Protein AF-A0A1I6SHF5-F1 (afdb_monomer_lite)

Foldseek 3Di:
DDDDDDDDDDDDDDPPPPVVVVLVVVVLQVQLVVDPPSVQKDWAQKFWDDDPDPQKTKIKAWIFHDDPDPPDRQIWIWIWIDGPVDTDIDTCGPVNVVPNCPDPVVVVSCVVRRRD

Sequence (116 aa):
MLAALLGGLLAAPFAHGQGADDLEAEMRARVAAAFPDAGLVRFRKIRPIPAEAESAVAFCGQVSSGPVGQGRSDFQVFLYDRTASAETVRILGSESLNGYRVGRKLIGALRRVGCL

pLDDT: mean 74.15, std 17.13, range [38.34, 94.5]

Secondary structure (DSSP, 8-state):
--------------TTSHHHHHHHHHHHHHHHHTSTTGGG-EEEEEEEE--SSTT-EEEEEEEE-S-TTSS---PEEEEEEE-SS-EEEEEE-HHHHTTS---HHHHHHHHHHT--

Radius of gyration: 20.44 Å; chains: 1; bounding box: 66×49×42 Å

Structure (mmCIF, N/CA/C/O backbone):
data_AF-A0A1I6SHF5-F1
#
_entry.id   AF-A0A1I6SHF5-F1
#
loop_
_atom_site.group_PDB
_atom_site.id
_atom_site.type_symbol
_atom_site.label_atom_id
_atom_site.label_alt_id
_atom_site.label_comp_id
_atom_site.label_asym_id
_atom_site.label_entity_id
_atom_site.label_seq_id
_atom_site.pdbx_PDB_ins_code
_atom_site.Cartn_x
_atom_site.Cartn_y
_atom_site.Cartn_z
_atom_site.occupancy
_atom_site.B_iso_or_equiv
_atom_site.auth_seq_id
_atom_site.auth_comp_id
_atom_site.auth_asym_id
_atom_site.auth_atom_id
_atom_site.pdbx_PDB_model_num
ATOM 1 N N . MET A 1 1 ? 57.289 31.615 -18.738 1.00 38.34 1 MET A N 1
ATOM 2 C CA . MET A 1 1 ? 55.862 31.573 -19.119 1.00 38.34 1 MET A CA 1
ATOM 3 C C . MET A 1 1 ? 55.195 30.485 -18.298 1.00 38.34 1 MET A C 1
ATOM 5 O O . MET A 1 1 ? 55.494 29.320 -18.508 1.00 38.34 1 MET A O 1
ATOM 9 N N . LEU A 1 2 ? 54.403 30.876 -17.299 1.00 38.66 2 LEU A N 1
ATOM 10 C CA . LEU A 1 2 ? 53.701 29.986 -16.372 1.00 38.66 2 LEU A CA 1
ATOM 11 C C . LEU A 1 2 ? 52.216 30.023 -16.754 1.00 38.66 2 LEU A C 1
ATOM 13 O O . LEU A 1 2 ? 51.614 31.092 -16.697 1.00 38.66 2 LEU A O 1
ATOM 17 N N . ALA A 1 3 ? 51.641 28.894 -17.160 1.00 42.28 3 ALA A N 1
ATOM 18 C CA . ALA A 1 3 ? 50.202 28.757 -17.360 1.00 42.28 3 ALA A CA 1
ATOM 19 C C . ALA A 1 3 ? 49.739 27.493 -16.633 1.00 42.28 3 ALA A C 1
ATOM 21 O O . ALA A 1 3 ? 49.959 26.373 -17.085 1.00 42.28 3 ALA A O 1
ATOM 22 N N . ALA A 1 4 ? 49.151 27.707 -15.458 1.00 47.00 4 ALA A N 1
ATOM 23 C CA . ALA A 1 4 ? 48.381 26.713 -14.736 1.00 47.00 4 ALA A CA 1
ATOM 24 C C . ALA A 1 4 ? 47.020 26.553 -15.428 1.00 47.00 4 ALA A C 1
ATOM 26 O O . ALA A 1 4 ? 46.313 27.539 -15.621 1.00 47.00 4 ALA A O 1
ATOM 27 N N . LEU A 1 5 ? 46.643 25.321 -15.770 1.00 49.75 5 LEU A N 1
ATOM 28 C CA . LEU A 1 5 ? 45.271 24.980 -16.136 1.00 49.75 5 LEU A CA 1
ATOM 29 C C . LEU A 1 5 ? 44.711 24.026 -15.084 1.00 49.75 5 LEU A C 1
ATOM 31 O O . LEU A 1 5 ? 44.923 22.816 -15.111 1.00 49.75 5 LEU A O 1
ATOM 35 N N . LEU A 1 6 ? 44.006 24.638 -14.133 1.00 50.81 6 LEU A N 1
ATOM 36 C CA . LEU A 1 6 ? 42.957 24.013 -13.343 1.00 50.81 6 LEU A CA 1
ATOM 37 C C . LEU A 1 6 ? 41.869 23.503 -14.292 1.00 50.81 6 LEU A C 1
ATOM 39 O O . LEU A 1 6 ? 41.278 24.279 -15.037 1.00 50.81 6 LEU A O 1
ATOM 43 N N . GLY A 1 7 ? 41.580 22.211 -14.220 1.00 42.56 7 GLY A N 1
ATOM 44 C CA . GLY A 1 7 ? 40.458 21.588 -14.906 1.00 42.56 7 GLY A CA 1
ATOM 45 C C . GLY A 1 7 ? 39.922 20.455 -14.051 1.00 42.56 7 GLY A C 1
ATOM 46 O O . GLY A 1 7 ? 40.120 19.287 -14.365 1.00 42.56 7 GLY A O 1
ATOM 47 N N . GLY A 1 8 ? 39.300 20.807 -12.925 1.00 47.41 8 GLY A N 1
ATOM 48 C CA . GLY A 1 8 ? 38.483 19.868 -12.172 1.00 47.41 8 GLY A CA 1
ATOM 49 C C . GLY A 1 8 ? 37.285 19.452 -13.018 1.00 47.41 8 GLY A C 1
ATOM 50 O O . GLY A 1 8 ? 36.452 20.292 -13.349 1.00 47.41 8 GLY A O 1
ATOM 51 N N . LEU A 1 9 ? 37.173 18.163 -13.332 1.00 47.34 9 LEU A N 1
ATOM 52 C CA . LEU A 1 9 ? 35.879 17.560 -13.622 1.00 47.34 9 LEU A CA 1
ATOM 53 C C . LEU A 1 9 ? 35.483 16.695 -12.430 1.00 47.34 9 LEU A C 1
ATOM 55 O O . LEU A 1 9 ? 35.939 15.571 -12.243 1.00 47.34 9 LEU A O 1
ATOM 59 N N . LEU A 1 10 ? 34.681 17.349 -11.596 1.00 48.19 10 LEU A N 1
ATOM 60 C CA . LEU A 1 10 ? 33.684 16.822 -10.680 1.00 48.19 10 LEU A CA 1
ATOM 61 C C . LEU A 1 10 ? 33.379 15.328 -10.845 1.00 48.19 10 LEU A C 1
ATOM 63 O O . LEU A 1 10 ? 32.875 14.873 -11.871 1.00 48.19 10 LEU A O 1
ATOM 67 N N . ALA A 1 11 ? 33.606 14.612 -9.747 1.00 44.09 11 ALA A N 1
ATOM 68 C CA . ALA A 1 11 ? 32.938 13.367 -9.425 1.00 44.09 11 ALA A CA 1
ATOM 69 C C . ALA A 1 11 ? 31.430 13.495 -9.693 1.00 44.09 11 ALA A C 1
ATOM 71 O O . ALA A 1 11 ? 30.783 14.380 -9.138 1.00 44.09 11 ALA A O 1
ATOM 72 N N . ALA A 1 12 ? 30.873 12.610 -10.517 1.00 47.72 12 ALA A N 1
ATOM 73 C CA . ALA A 1 12 ? 29.435 12.396 -10.574 1.00 47.72 12 ALA A CA 1
ATOM 74 C C . ALA A 1 12 ? 29.033 11.558 -9.348 1.00 47.72 12 ALA A C 1
ATOM 76 O O . ALA A 1 12 ? 29.426 10.389 -9.275 1.00 47.72 12 ALA A O 1
ATOM 77 N N . PRO A 1 13 ? 28.276 12.093 -8.373 1.00 47.62 13 PRO A N 1
ATOM 78 C CA . PRO A 1 13 ? 27.745 11.284 -7.298 1.00 47.62 13 PRO A CA 1
ATOM 79 C C . PRO A 1 13 ? 26.378 10.737 -7.735 1.00 47.62 13 PRO A C 1
ATOM 81 O O . PRO A 1 13 ? 25.424 11.477 -7.927 1.00 47.62 13 PRO A O 1
ATOM 84 N N . PHE A 1 14 ? 26.304 9.419 -7.900 1.00 43.59 14 PHE A N 1
ATOM 85 C CA . PHE A 1 14 ? 25.164 8.580 -7.511 1.00 43.59 14 PHE A CA 1
ATOM 86 C C . PHE A 1 14 ? 23.739 9.059 -7.881 1.00 43.59 14 PHE A C 1
ATOM 88 O O . PHE A 1 14 ? 22.990 9.534 -7.037 1.00 43.59 14 PHE A O 1
ATOM 95 N N . ALA A 1 15 ? 23.288 8.756 -9.103 1.00 47.22 15 ALA A N 1
ATOM 96 C CA . ALA A 1 15 ? 21.871 8.830 -9.496 1.00 47.22 15 ALA A CA 1
ATOM 97 C C . ALA A 1 15 ? 21.035 7.587 -9.088 1.00 47.22 15 ALA A C 1
ATOM 99 O O . ALA A 1 15 ? 19.949 7.370 -9.614 1.00 47.22 15 ALA A O 1
ATOM 100 N N . HIS A 1 16 ? 21.526 6.746 -8.168 1.00 46.94 16 HIS A N 1
ATOM 101 C CA . HIS A 1 16 ? 20.865 5.484 -7.784 1.00 46.94 16 HIS A CA 1
ATOM 102 C C . HIS A 1 16 ? 19.906 5.604 -6.580 1.00 46.94 16 HIS A C 1
ATOM 104 O O . HIS A 1 16 ? 19.300 4.608 -6.199 1.00 46.94 16 HIS A O 1
ATOM 110 N N . GLY A 1 17 ? 19.762 6.791 -5.977 1.00 49.31 17 GLY A N 1
ATOM 111 C CA . GLY A 1 17 ? 18.832 7.033 -4.858 1.00 49.31 17 GLY A CA 1
ATOM 112 C C . GLY A 1 17 ? 17.583 7.833 -5.243 1.00 49.31 17 GLY A C 1
ATOM 113 O O . GLY A 1 17 ? 16.484 7.515 -4.804 1.00 49.31 17 GLY A O 1
ATOM 114 N N . GLN A 1 18 ? 17.737 8.808 -6.142 1.00 55.47 18 GLN A N 1
ATOM 115 C CA . GLN A 1 18 ? 16.705 9.811 -6.426 1.00 55.47 18 GLN A CA 1
ATOM 116 C C . GLN A 1 18 ? 15.408 9.208 -6.990 1.00 55.47 18 GLN A C 1
ATOM 118 O O . GLN A 1 18 ? 14.323 9.536 -6.529 1.00 55.47 18 GLN A O 1
ATOM 123 N N . GLY A 1 19 ? 15.514 8.246 -7.914 1.00 61.75 19 GLY A N 1
ATOM 124 C CA . GLY A 1 19 ? 14.331 7.616 -8.507 1.00 61.75 19 GLY A CA 1
ATOM 125 C C . GLY A 1 19 ? 13.517 6.774 -7.519 1.00 61.75 19 GLY A C 1
ATOM 126 O O . GLY A 1 19 ? 12.298 6.719 -7.628 1.00 61.75 19 GLY A O 1
ATOM 127 N N . ALA A 1 20 ? 14.156 6.130 -6.537 1.00 67.06 20 ALA A N 1
ATOM 128 C CA . ALA A 1 20 ? 13.440 5.333 -5.540 1.00 67.06 20 ALA A CA 1
ATOM 129 C C . ALA A 1 20 ? 12.692 6.225 -4.536 1.00 67.06 20 ALA A C 1
ATOM 131 O O . ALA A 1 20 ? 11.550 5.924 -4.185 1.00 67.06 20 ALA A O 1
ATOM 132 N N . ASP A 1 21 ? 13.315 7.335 -4.135 1.00 76.38 21 ASP A N 1
ATOM 133 C CA . ASP A 1 21 ? 12.711 8.324 -3.244 1.00 76.38 21 ASP A CA 1
ATOM 134 C C . ASP A 1 21 ? 11.517 9.033 -3.908 1.00 76.38 21 ASP A C 1
ATOM 136 O O . ASP A 1 21 ? 10.472 9.204 -3.275 1.00 76.38 21 ASP A O 1
ATOM 140 N N . ASP A 1 22 ? 11.621 9.360 -5.201 1.00 84.50 22 ASP A N 1
ATOM 141 C CA . ASP A 1 22 ? 10.530 9.966 -5.977 1.00 84.50 22 ASP A CA 1
ATOM 142 C C . ASP A 1 22 ? 9.323 9.017 -6.102 1.00 84.50 22 ASP A C 1
ATOM 144 O O . ASP A 1 22 ? 8.171 9.418 -5.906 1.00 84.50 22 ASP A O 1
ATOM 148 N N . LEU A 1 23 ? 9.580 7.729 -6.362 1.00 88.12 23 LEU A N 1
ATOM 149 C CA . LEU A 1 23 ? 8.542 6.6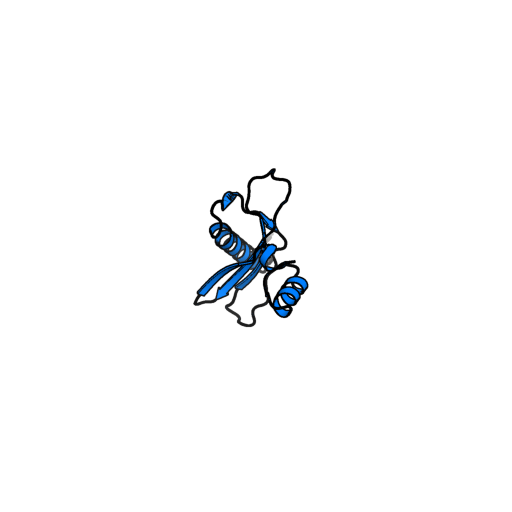97 -6.439 1.00 88.12 23 LEU A CA 1
ATOM 150 C C . LEU A 1 23 ? 7.858 6.458 -5.089 1.00 88.12 23 LEU A C 1
ATOM 152 O O . LEU A 1 23 ? 6.640 6.273 -5.035 1.00 88.12 23 LEU A O 1
ATOM 156 N N . GLU A 1 24 ? 8.620 6.462 -3.994 1.00 90.44 24 GLU A N 1
ATOM 157 C CA . GLU A 1 24 ? 8.051 6.325 -2.656 1.00 90.44 24 GLU A CA 1
ATOM 158 C C . GLU A 1 24 ? 7.203 7.550 -2.285 1.00 90.44 24 GLU A C 1
ATOM 160 O O . GLU A 1 24 ? 6.117 7.396 -1.722 1.00 90.44 24 GLU A O 1
ATOM 165 N N . ALA A 1 25 ? 7.653 8.763 -2.614 1.00 91.50 25 ALA A N 1
ATOM 166 C CA . ALA A 1 25 ? 6.899 9.989 -2.370 1.00 91.50 25 ALA A CA 1
ATOM 167 C C . ALA A 1 25 ? 5.567 10.002 -3.134 1.00 91.50 25 ALA A C 1
ATOM 169 O O . ALA A 1 25 ? 4.523 10.314 -2.551 1.00 91.50 25 ALA A O 1
ATOM 170 N N . GLU A 1 26 ? 5.580 9.599 -4.407 1.00 92.19 26 GLU A N 1
ATOM 171 C CA . GLU A 1 26 ? 4.360 9.468 -5.200 1.00 92.19 26 GLU A CA 1
ATOM 172 C C . GLU A 1 26 ? 3.421 8.415 -4.602 1.00 92.19 26 GLU A C 1
ATOM 174 O O . GLU A 1 26 ? 2.245 8.699 -4.364 1.00 92.19 26 GLU A O 1
ATOM 179 N N . MET A 1 27 ? 3.941 7.230 -4.268 1.00 93.44 27 MET A N 1
ATOM 180 C CA . MET A 1 27 ? 3.168 6.183 -3.601 1.00 93.44 27 MET A CA 1
ATOM 181 C C . MET A 1 27 ? 2.533 6.696 -2.305 1.00 93.44 27 MET A C 1
ATOM 183 O O . MET A 1 27 ? 1.340 6.486 -2.087 1.00 93.44 27 MET A O 1
ATOM 187 N N . ARG A 1 28 ? 3.285 7.414 -1.461 1.00 94.50 28 ARG A N 1
ATOM 188 C CA . ARG A 1 28 ? 2.761 7.991 -0.215 1.00 94.50 28 ARG A CA 1
ATOM 189 C C . ARG A 1 28 ? 1.620 8.964 -0.492 1.00 94.50 28 ARG A C 1
ATOM 191 O O . ARG A 1 28 ? 0.610 8.904 0.201 1.00 94.50 28 ARG A O 1
ATOM 198 N N . ALA A 1 29 ? 1.735 9.817 -1.510 1.00 93.19 29 ALA A N 1
ATOM 199 C CA . ALA A 1 29 ? 0.656 10.725 -1.895 1.00 93.19 29 ALA A CA 1
ATOM 200 C C . ALA A 1 29 ? -0.601 9.959 -2.342 1.00 93.19 29 ALA A C 1
ATOM 202 O O . ALA A 1 29 ? -1.705 10.266 -1.890 1.00 93.19 29 ALA A O 1
ATOM 203 N N . ARG A 1 30 ? -0.437 8.915 -3.168 1.00 94.12 30 ARG A N 1
ATOM 204 C CA . ARG A 1 30 ? -1.547 8.069 -3.643 1.00 94.12 30 ARG A CA 1
ATOM 205 C C . ARG A 1 30 ? -2.220 7.304 -2.511 1.00 94.12 30 ARG A C 1
ATOM 207 O O . ARG A 1 30 ? -3.445 7.287 -2.425 1.00 94.12 30 ARG A O 1
ATOM 214 N N . VAL A 1 31 ? -1.434 6.699 -1.624 1.00 92.50 31 VAL A N 1
ATOM 215 C CA . VAL A 1 31 ? -1.957 5.960 -0.472 1.00 92.50 31 VAL A CA 1
ATOM 216 C C . VAL A 1 31 ? -2.638 6.909 0.509 1.00 92.50 31 VAL A C 1
ATOM 218 O O . VAL A 1 31 ? -3.715 6.582 0.991 1.00 92.50 31 VAL A O 1
ATOM 221 N N . ALA A 1 32 ? -2.075 8.092 0.775 1.00 92.56 32 ALA A N 1
ATOM 222 C CA . ALA A 1 32 ? -2.692 9.075 1.664 1.00 92.56 32 ALA A CA 1
ATOM 223 C C . ALA A 1 32 ? -4.033 9.589 1.118 1.00 92.56 32 ALA A C 1
ATOM 225 O O . ALA A 1 32 ? -4.980 9.729 1.886 1.00 92.56 32 ALA A O 1
ATOM 226 N N . ALA A 1 33 ? -4.142 9.793 -0.199 1.00 91.94 33 ALA A N 1
ATOM 227 C CA . ALA A 1 33 ? -5.383 10.204 -0.856 1.00 91.94 33 ALA A CA 1
ATOM 228 C C . ALA A 1 33 ? -6.515 9.160 -0.763 1.00 91.94 33 ALA A C 1
ATOM 230 O O . ALA A 1 33 ? -7.675 9.500 -0.980 1.00 91.94 33 ALA A O 1
ATOM 231 N N . ALA A 1 34 ? -6.205 7.905 -0.416 1.00 88.94 34 ALA A N 1
ATOM 232 C CA . ALA A 1 34 ? -7.214 6.880 -0.142 1.00 88.94 34 ALA A CA 1
ATOM 233 C C . ALA A 1 34 ? -7.889 7.039 1.238 1.00 88.94 34 ALA A C 1
ATOM 235 O O . ALA A 1 34 ? -8.826 6.301 1.544 1.00 88.94 34 ALA A O 1
ATOM 236 N N . PHE A 1 35 ? -7.430 7.983 2.068 1.00 84.44 35 PHE A N 1
ATOM 237 C CA . PHE A 1 35 ? -8.001 8.296 3.377 1.00 84.44 35 PHE A CA 1
ATOM 238 C C . PHE A 1 35 ? -8.692 9.668 3.359 1.00 84.44 35 PHE A C 1
ATOM 240 O O . PHE A 1 35 ? -8.182 10.596 2.730 1.00 84.44 35 PHE A O 1
ATOM 247 N N . PRO A 1 36 ? -9.811 9.837 4.090 1.00 81.06 36 PRO A N 1
ATOM 248 C CA . PRO A 1 36 ? -10.520 11.117 4.163 1.00 81.06 36 PRO A CA 1
ATOM 249 C C . PRO A 1 36 ? -9.658 12.235 4.773 1.00 81.06 36 PRO A C 1
ATOM 251 O O . PRO A 1 36 ? -9.715 13.371 4.315 1.00 81.06 36 PRO A O 1
ATOM 254 N N . ASP A 1 37 ? -8.795 11.900 5.738 1.00 80.81 37 ASP A N 1
ATOM 255 C CA . ASP A 1 37 ? -7.880 12.836 6.399 1.00 80.81 37 ASP A CA 1
ATOM 256 C C . ASP A 1 37 ? -6.428 12.606 5.959 1.00 80.81 37 ASP A C 1
ATOM 258 O O . ASP A 1 37 ? -5.558 12.275 6.770 1.00 80.81 37 ASP A O 1
ATOM 262 N N . ALA A 1 38 ? -6.151 12.772 4.662 1.00 79.88 38 ALA A N 1
ATOM 263 C CA . ALA A 1 38 ? -4.836 12.509 4.065 1.00 79.88 38 ALA A CA 1
ATOM 264 C C . ALA A 1 38 ? -3.661 13.177 4.819 1.00 79.88 38 ALA A C 1
ATOM 266 O O . ALA A 1 38 ? -2.591 12.586 4.949 1.00 79.88 38 ALA A O 1
ATOM 267 N N . GLY A 1 39 ? -3.861 14.377 5.381 1.00 79.69 39 GLY A N 1
ATOM 268 C CA . GLY A 1 39 ? -2.839 15.106 6.148 1.00 79.69 39 GLY A CA 1
ATOM 269 C C . GLY A 1 39 ? -2.500 14.509 7.522 1.00 79.69 39 GLY A C 1
ATOM 270 O O . GLY A 1 39 ? -1.483 14.867 8.113 1.00 79.69 39 GLY A O 1
ATOM 271 N N . LEU A 1 40 ? -3.325 13.594 8.036 1.00 83.38 40 LEU A N 1
ATOM 272 C CA . LEU A 1 40 ? -3.094 12.885 9.301 1.00 83.38 40 LEU A CA 1
ATOM 273 C C . LEU A 1 40 ? -2.500 11.488 9.089 1.00 83.38 40 LEU A C 1
ATOM 275 O O . LEU A 1 40 ? -2.206 10.781 10.058 1.00 83.38 40 LEU A O 1
ATOM 279 N N . VAL A 1 41 ? -2.321 11.085 7.831 1.00 88.38 41 VAL A N 1
ATOM 280 C CA . VAL A 1 41 ? -1.804 9.773 7.463 1.00 88.38 41 VAL A CA 1
ATOM 281 C C . VAL A 1 41 ? -0.327 9.674 7.831 1.00 88.38 41 VAL A C 1
ATOM 283 O O . VAL A 1 41 ? 0.509 10.461 7.390 1.00 88.38 41 VAL A O 1
ATOM 286 N N . ARG A 1 42 ? 0.013 8.663 8.632 1.00 89.38 42 ARG A N 1
ATOM 287 C CA . ARG A 1 42 ? 1.400 8.360 9.002 1.00 89.38 42 ARG A CA 1
ATOM 288 C C . ARG A 1 42 ? 1.805 7.014 8.448 1.00 89.38 42 ARG A C 1
ATOM 290 O O . ARG A 1 42 ? 1.144 6.010 8.704 1.00 89.38 42 ARG A O 1
ATOM 297 N N . PHE A 1 43 ? 2.929 7.004 7.750 1.00 91.44 43 PHE A N 1
ATOM 298 C CA . PHE A 1 43 ? 3.499 5.809 7.152 1.00 91.44 43 PHE A CA 1
ATOM 299 C C . PHE A 1 43 ? 4.551 5.172 8.059 1.00 91.44 43 PHE A C 1
ATOM 301 O O . PHE A 1 43 ? 5.325 5.862 8.724 1.00 91.44 43 PHE A O 1
ATOM 308 N N . ARG A 1 44 ? 4.614 3.840 8.061 1.00 89.88 44 ARG A N 1
ATOM 309 C CA . ARG A 1 44 ? 5.616 3.054 8.787 1.00 89.88 44 ARG A CA 1
ATOM 310 C C . ARG A 1 44 ? 5.931 1.771 8.023 1.00 89.88 44 ARG A C 1
ATOM 312 O O . ARG A 1 44 ? 5.089 1.266 7.294 1.00 89.88 44 ARG A O 1
ATOM 319 N N . LYS A 1 45 ? 7.132 1.216 8.214 1.00 90.06 45 LYS A N 1
ATOM 320 C CA . LYS A 1 45 ? 7.556 -0.063 7.610 1.00 90.06 45 LYS A CA 1
ATOM 321 C C . LYS A 1 45 ? 7.330 -0.129 6.085 1.00 90.06 45 LYS A C 1
ATOM 323 O O . LYS A 1 45 ? 6.925 -1.170 5.578 1.00 90.06 45 LYS A O 1
ATOM 328 N N . ILE A 1 46 ? 7.565 0.974 5.367 1.00 92.00 46 ILE A N 1
ATOM 329 C CA . ILE A 1 46 ? 7.452 0.988 3.903 1.00 92.00 46 ILE A CA 1
ATOM 330 C C . ILE A 1 46 ? 8.560 0.121 3.310 1.00 92.00 46 ILE A C 1
ATOM 332 O O . ILE A 1 46 ? 9.732 0.237 3.690 1.00 92.00 46 ILE A O 1
ATOM 336 N N . ARG A 1 47 ? 8.174 -0.775 2.404 1.00 91.19 47 ARG A N 1
ATOM 337 C CA . ARG A 1 47 ? 9.076 -1.683 1.707 1.00 91.19 47 ARG A CA 1
ATOM 338 C C . ARG A 1 47 ? 8.649 -1.821 0.249 1.00 91.19 47 ARG A C 1
ATOM 340 O O . ARG A 1 47 ? 7.466 -2.072 0.001 1.00 91.19 47 ARG A O 1
ATOM 347 N N . PRO A 1 48 ? 9.581 -1.691 -0.708 1.00 89.88 48 PRO A N 1
ATOM 348 C CA . PRO A 1 48 ? 9.302 -2.078 -2.079 1.00 89.88 48 PRO A CA 1
ATOM 349 C C . PRO A 1 48 ? 9.065 -3.591 -2.133 1.00 89.88 48 PRO A C 1
ATOM 351 O O . PRO A 1 48 ? 9.720 -4.369 -1.433 1.00 89.88 48 PRO A O 1
ATOM 354 N N . ILE A 1 49 ? 8.115 -4.009 -2.959 1.00 85.50 49 ILE A N 1
ATOM 355 C CA . ILE A 1 49 ? 7.896 -5.407 -3.308 1.00 85.50 49 ILE A CA 1
ATOM 356 C C . ILE A 1 49 ? 8.585 -5.622 -4.658 1.00 85.50 49 ILE A C 1
ATOM 358 O O . ILE A 1 49 ? 8.246 -4.919 -5.611 1.00 85.50 49 ILE A O 1
ATOM 362 N N . PRO A 1 50 ? 9.531 -6.571 -4.767 1.00 75.88 50 PRO A N 1
ATOM 363 C CA . PRO A 1 50 ? 10.108 -6.932 -6.053 1.00 75.88 50 PRO A CA 1
ATOM 364 C C . PRO A 1 50 ? 8.985 -7.389 -6.985 1.00 75.88 50 PRO A C 1
ATOM 366 O O . PRO A 1 50 ? 8.312 -8.382 -6.698 1.00 75.88 50 PRO A O 1
ATOM 369 N N . ALA A 1 51 ? 8.754 -6.647 -8.061 1.00 68.88 51 ALA A N 1
ATOM 370 C CA . ALA A 1 51 ? 7.813 -7.041 -9.091 1.00 68.88 51 ALA A CA 1
ATOM 371 C C . ALA A 1 51 ? 8.554 -7.836 -10.170 1.00 68.88 51 ALA A C 1
ATOM 373 O O . ALA A 1 51 ? 9.685 -7.511 -10.523 1.00 68.88 51 ALA A O 1
ATOM 374 N N . GLU A 1 52 ? 7.926 -8.892 -10.688 1.00 64.25 52 GLU A N 1
ATOM 375 C CA . GLU A 1 52 ? 8.531 -9.732 -11.734 1.00 64.25 52 GLU A CA 1
ATOM 376 C C . GLU A 1 52 ? 8.589 -9.028 -13.101 1.00 64.25 52 GLU A C 1
ATOM 378 O O . GLU A 1 52 ? 9.331 -9.456 -13.980 1.00 64.25 52 GLU A O 1
ATOM 383 N N . ALA A 1 53 ? 7.830 -7.943 -13.284 1.00 62.28 53 ALA A N 1
ATOM 384 C CA . ALA A 1 53 ? 7.808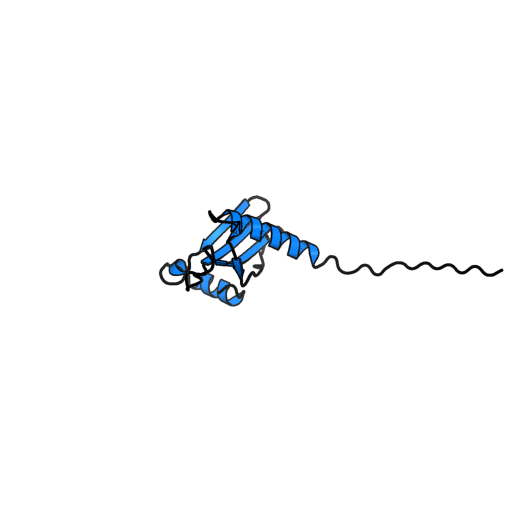 -7.156 -14.510 1.00 62.28 53 ALA A CA 1
ATOM 385 C C . ALA A 1 53 ? 8.593 -5.847 -14.342 1.00 62.28 53 ALA A C 1
ATOM 387 O O . ALA A 1 53 ? 8.369 -5.105 -13.387 1.00 62.28 53 ALA A O 1
ATOM 388 N N . GLU A 1 54 ? 9.443 -5.525 -15.320 1.00 59.25 54 GLU A N 1
ATOM 389 C CA . GLU A 1 54 ? 10.336 -4.351 -15.311 1.00 59.25 54 GLU A CA 1
ATOM 390 C C . GLU A 1 54 ? 9.604 -3.002 -15.180 1.00 59.25 54 GLU A C 1
ATOM 392 O O . GLU A 1 54 ? 10.192 -2.013 -14.754 1.00 59.25 54 GLU A O 1
ATOM 397 N N . SER A 1 55 ? 8.313 -2.948 -15.522 1.00 59.97 55 SER A N 1
ATOM 398 C CA . SER A 1 55 ? 7.487 -1.730 -15.478 1.00 59.97 55 SER A CA 1
ATOM 399 C C . SER A 1 55 ? 6.517 -1.675 -14.292 1.00 59.97 55 SER A C 1
ATOM 401 O O . SER A 1 55 ? 5.627 -0.823 -14.274 1.00 59.97 55 SER A O 1
ATOM 403 N N .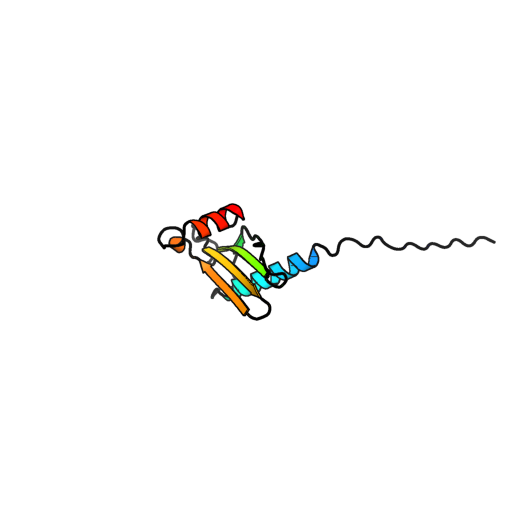 ALA A 1 56 ? 6.629 -2.606 -13.343 1.00 77.62 56 ALA A N 1
ATOM 404 C CA . ALA A 1 56 ? 5.750 -2.683 -12.186 1.00 77.62 56 ALA A CA 1
ATOM 405 C C . ALA A 1 56 ? 6.449 -2.139 -10.932 1.00 77.62 56 ALA A C 1
ATOM 407 O O . ALA A 1 56 ? 7.512 -2.606 -10.528 1.00 77.62 56 ALA A O 1
ATOM 408 N N . VAL A 1 57 ? 5.833 -1.141 -10.305 1.00 82.31 57 VAL A N 1
ATOM 409 C CA . VAL A 1 57 ? 6.253 -0.562 -9.030 1.00 82.31 57 VAL A CA 1
ATOM 410 C C . VAL A 1 57 ? 5.268 -1.018 -7.971 1.00 82.31 57 VAL A C 1
ATOM 412 O O . VAL A 1 57 ? 4.091 -0.676 -8.032 1.00 82.31 57 VAL A O 1
ATOM 415 N N . ALA A 1 58 ? 5.747 -1.758 -6.978 1.00 90.00 58 ALA A N 1
ATOM 416 C CA . ALA A 1 58 ? 4.912 -2.230 -5.889 1.00 90.00 58 ALA A CA 1
ATOM 417 C C . ALA A 1 58 ? 5.529 -1.879 -4.535 1.00 90.00 58 ALA A C 1
ATOM 419 O O . ALA A 1 58 ? 6.735 -2.003 -4.330 1.00 90.00 58 ALA A O 1
ATOM 420 N N . PHE A 1 59 ? 4.690 -1.464 -3.592 1.00 92.25 59 PHE A N 1
ATOM 421 C CA . PHE A 1 59 ? 5.075 -1.184 -2.214 1.00 92.25 59 PHE A CA 1
ATOM 422 C C . PHE A 1 59 ? 4.082 -1.814 -1.248 1.00 92.25 59 PHE A C 1
ATOM 424 O O . PHE A 1 59 ? 2.881 -1.897 -1.510 1.00 92.25 59 PHE A O 1
ATOM 431 N N . CYS A 1 60 ? 4.578 -2.196 -0.079 1.00 91.62 60 CYS A N 1
ATOM 432 C CA . CYS A 1 60 ? 3.740 -2.404 1.086 1.00 91.62 60 CYS A CA 1
ATOM 433 C C . CYS A 1 60 ? 4.237 -1.588 2.264 1.00 91.62 60 CYS A C 1
ATOM 435 O O . CYS A 1 60 ? 5.381 -1.137 2.311 1.00 91.62 60 CYS A O 1
ATOM 437 N N . GLY A 1 61 ? 3.367 -1.433 3.247 1.00 91.75 61 GLY A N 1
ATOM 438 C CA . GLY A 1 61 ? 3.745 -0.863 4.521 1.00 91.75 61 GLY A CA 1
ATOM 439 C C . GLY A 1 61 ? 2.556 -0.756 5.446 1.00 91.75 61 GLY A C 1
ATOM 440 O O . GLY A 1 61 ? 1.485 -1.305 5.194 1.00 91.75 61 GLY A O 1
ATOM 441 N N . GLN A 1 62 ? 2.768 -0.042 6.536 1.00 90.88 62 GLN A N 1
ATOM 442 C CA . GLN A 1 62 ? 1.763 0.255 7.534 1.00 90.88 62 GLN A CA 1
ATOM 443 C C . GLN A 1 62 ? 1.383 1.722 7.457 1.00 90.88 62 GLN A C 1
ATOM 445 O O . GLN A 1 62 ? 2.219 2.597 7.225 1.00 90.88 62 GLN A O 1
ATOM 450 N N . VAL A 1 63 ? 0.109 1.974 7.691 1.00 90.44 63 VAL A N 1
ATOM 451 C CA . VAL A 1 63 ? -0.475 3.296 7.696 1.00 90.44 63 VAL A CA 1
ATOM 452 C C . VAL A 1 63 ? -1.393 3.431 8.897 1.00 90.44 63 VAL A C 1
ATOM 454 O O . VAL A 1 63 ? -2.173 2.534 9.200 1.00 90.44 63 VAL A O 1
ATOM 457 N N . SER A 1 64 ? -1.286 4.540 9.614 1.00 86.31 64 SER A N 1
ATOM 458 C CA . SER A 1 64 ? -2.281 4.930 10.613 1.00 86.31 64 SER A CA 1
ATOM 459 C C . SER A 1 64 ? -2.955 6.211 10.151 1.00 86.31 64 SER A C 1
ATOM 461 O O . SER A 1 64 ? -2.262 7.156 9.768 1.00 86.31 64 SER A O 1
ATOM 463 N N . SER A 1 65 ? -4.279 6.245 10.231 1.00 76.50 65 SER A N 1
ATOM 464 C CA . SER A 1 65 ? -5.109 7.415 9.952 1.00 76.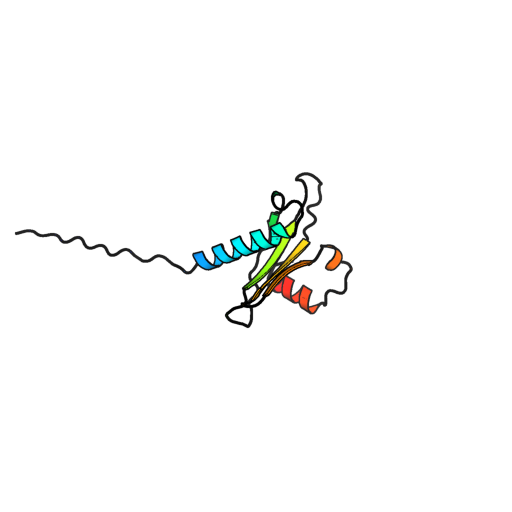50 65 SER A CA 1
ATOM 465 C C . SER A 1 65 ? -5.942 7.716 11.195 1.00 76.50 65 SER A C 1
ATOM 467 O O . SER A 1 65 ? -6.697 6.854 11.640 1.00 76.50 65 SER A O 1
ATOM 469 N N . GLY A 1 66 ? -5.788 8.903 11.778 1.00 68.75 66 GLY A N 1
ATOM 470 C CA . GLY A 1 66 ? -6.574 9.323 12.938 1.00 68.75 66 GLY A CA 1
ATOM 471 C C . GLY A 1 66 ? -5.899 10.425 13.759 1.00 68.75 66 GLY A C 1
ATOM 472 O O . GLY A 1 66 ? -4.693 10.656 13.617 1.00 68.75 66 GLY A O 1
ATOM 473 N N . PRO A 1 67 ? -6.661 11.123 14.617 1.00 59.47 67 PRO A N 1
ATOM 474 C CA . PRO A 1 67 ? -6.144 12.210 15.434 1.00 59.47 67 PRO A CA 1
ATOM 475 C C . PRO A 1 67 ? -5.102 11.714 16.443 1.00 59.47 67 PRO A C 1
ATOM 477 O O . PRO A 1 67 ? -5.241 10.671 17.085 1.00 59.47 67 PRO A O 1
ATOM 480 N N . VAL A 1 68 ? -4.041 12.502 16.598 1.00 56.59 68 VAL A N 1
ATOM 481 C CA . VAL A 1 68 ? -2.959 12.246 17.552 1.00 56.59 68 VAL A CA 1
ATOM 482 C C . VAL A 1 68 ? -3.529 12.332 18.970 1.00 56.59 68 VAL A C 1
ATOM 484 O O . VAL A 1 68 ? -3.879 13.418 19.413 1.00 56.59 68 VAL A O 1
ATOM 487 N N . GLY A 1 69 ? -3.633 11.207 19.684 1.00 54.28 69 GLY A N 1
ATOM 488 C CA . GLY A 1 69 ? -4.027 11.207 21.102 1.00 54.28 69 GLY A CA 1
ATOM 489 C C . GLY A 1 69 ? -5.060 10.160 21.517 1.00 54.28 69 GLY A C 1
ATOM 490 O O . GLY A 1 69 ? -5.209 9.916 22.711 1.00 54.28 69 GLY A O 1
ATOM 491 N N . GLN A 1 70 ? -5.727 9.479 20.581 1.00 54.41 70 GLN A N 1
ATOM 492 C CA . GLN A 1 70 ? -6.481 8.268 20.922 1.00 54.41 70 GLN A CA 1
ATOM 493 C C . GLN A 1 70 ? -5.489 7.106 21.050 1.00 54.41 70 GLN A C 1
ATOM 495 O O . GLN A 1 70 ? -4.862 6.705 20.075 1.00 54.41 70 GLN A O 1
ATOM 500 N N . GLY A 1 71 ? -5.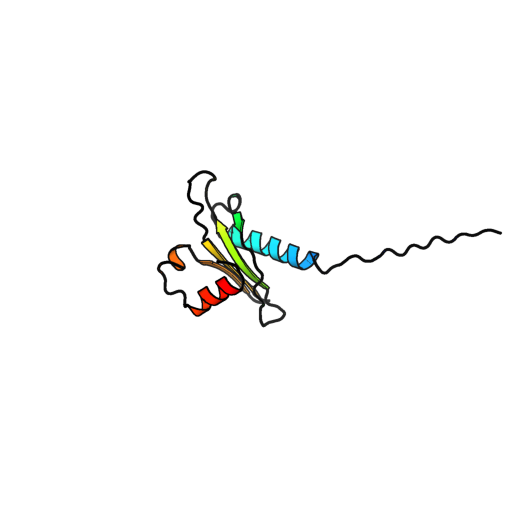285 6.639 22.285 1.00 47.84 71 GLY A N 1
ATOM 501 C CA . GLY A 1 71 ? -4.194 5.777 22.772 1.00 47.84 71 GLY A CA 1
ATOM 502 C C . GLY A 1 71 ? -3.986 4.396 22.130 1.00 47.84 71 GLY A C 1
ATOM 503 O O . GLY A 1 71 ? -3.344 3.546 22.741 1.00 47.84 71 GLY A O 1
ATOM 504 N N . ARG A 1 72 ? -4.468 4.150 20.910 1.00 53.88 72 ARG A N 1
ATOM 505 C CA . ARG A 1 72 ? -4.119 2.978 20.109 1.00 53.88 72 ARG A CA 1
ATOM 506 C C . ARG A 1 72 ? -3.887 3.422 18.669 1.00 53.88 72 ARG A C 1
ATOM 508 O O . ARG A 1 72 ? -4.814 3.798 17.964 1.00 53.88 72 ARG A O 1
ATOM 515 N N . SER A 1 73 ? -2.630 3.420 18.231 1.00 60.56 73 SER A N 1
ATOM 516 C CA . SER A 1 73 ? -2.326 3.581 16.809 1.00 60.56 73 SER A CA 1
ATOM 517 C C . SER A 1 73 ? -2.743 2.296 16.096 1.00 60.56 73 SER A C 1
ATOM 519 O O . SER A 1 73 ? -1.960 1.349 16.018 1.00 60.56 73 SER A O 1
ATOM 521 N N . ASP A 1 74 ? -3.991 2.236 15.637 1.00 75.25 74 ASP A N 1
ATOM 522 C CA . ASP A 1 74 ? -4.467 1.130 14.814 1.00 75.25 74 ASP A CA 1
ATOM 523 C C . ASP A 1 74 ? -3.840 1.262 13.426 1.00 75.25 74 ASP A C 1
ATOM 525 O O . ASP A 1 74 ? -4.265 2.037 12.567 1.00 75.25 74 ASP A O 1
ATOM 529 N N . PHE A 1 75 ? -2.739 0.536 13.242 1.00 81.69 75 PHE A N 1
ATOM 530 C CA . PHE A 1 75 ? -2.052 0.461 11.965 1.00 81.69 75 PHE A CA 1
ATOM 531 C C . PHE A 1 75 ? -2.800 -0.492 11.038 1.00 81.69 75 PHE A C 1
ATOM 533 O O . PHE A 1 75 ? -3.015 -1.663 11.354 1.00 81.69 75 PHE A O 1
ATOM 540 N N . GLN A 1 76 ? -3.143 0.014 9.866 1.00 86.25 76 GLN A N 1
ATOM 541 C CA . GLN A 1 76 ? -3.620 -0.754 8.731 1.00 86.25 76 GLN A CA 1
ATOM 542 C C . GLN A 1 76 ? -2.435 -1.053 7.816 1.00 86.25 76 GLN A C 1
ATOM 544 O O . GLN A 1 76 ? -1.455 -0.311 7.792 1.00 86.25 76 GLN A O 1
ATOM 549 N N . VAL A 1 77 ? -2.491 -2.142 7.064 1.00 88.06 77 VAL A N 1
ATOM 550 C CA . VAL A 1 77 ? -1.484 -2.442 6.044 1.00 88.06 77 VAL A CA 1
ATOM 551 C C . VAL A 1 77 ? -1.967 -1.895 4.717 1.00 88.06 77 VAL A C 1
ATOM 553 O O . VAL A 1 77 ? -3.134 -2.043 4.382 1.00 88.06 77 VAL A O 1
ATOM 556 N N . PHE A 1 78 ? -1.086 -1.292 3.933 1.00 91.00 78 PHE A N 1
ATOM 557 C CA . PHE A 1 78 ? -1.399 -0.925 2.558 1.00 91.00 78 PHE A CA 1
ATOM 558 C C . PHE A 1 78 ? -0.596 -1.780 1.580 1.00 91.00 78 PHE A C 1
ATOM 560 O O . PHE A 1 78 ? 0.523 -2.208 1.876 1.00 91.00 78 PHE A O 1
ATOM 567 N N . LEU A 1 79 ? -1.181 -1.997 0.405 1.00 91.06 79 LEU A N 1
ATOM 568 C CA . LEU A 1 79 ? -0.511 -2.485 -0.792 1.00 91.06 79 LEU A CA 1
ATOM 569 C C . LEU A 1 79 ? -0.725 -1.459 -1.895 1.00 91.06 79 LEU A C 1
ATOM 571 O O . LEU A 1 79 ? -1.864 -1.118 -2.214 1.00 91.06 79 LEU A O 1
ATOM 575 N N . TYR A 1 80 ? 0.369 -0.990 -2.466 1.00 92.06 80 TYR A N 1
ATOM 576 C CA . TYR A 1 80 ? 0.385 -0.150 -3.647 1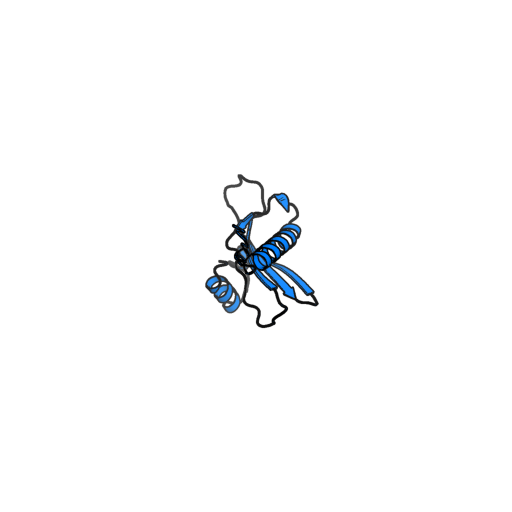.00 92.06 80 TYR A CA 1
ATOM 577 C C . TYR A 1 80 ? 0.998 -0.954 -4.785 1.00 92.06 80 TYR A C 1
ATOM 579 O O . TYR A 1 80 ? 2.035 -1.586 -4.596 1.00 92.06 80 TYR A O 1
ATOM 587 N N . ASP A 1 81 ? 0.351 -0.940 -5.939 1.00 90.56 81 ASP A N 1
ATOM 588 C CA . ASP A 1 81 ? 0.848 -1.551 -7.163 1.00 90.56 81 ASP A CA 1
ATOM 589 C C . ASP A 1 81 ? 0.550 -0.610 -8.326 1.00 90.56 81 ASP A C 1
ATOM 591 O O . ASP A 1 81 ? -0.576 -0.131 -8.474 1.00 90.56 81 ASP A O 1
ATOM 595 N N . ARG A 1 82 ? 1.563 -0.326 -9.134 1.00 88.94 82 ARG A N 1
ATOM 596 C CA . ARG A 1 82 ? 1.441 0.469 -10.346 1.00 88.94 82 ARG A CA 1
ATOM 597 C C . ARG A 1 82 ? 2.162 -0.228 -11.479 1.00 88.94 82 ARG A C 1
ATOM 599 O O . ARG A 1 82 ? 3.349 -0.514 -11.394 1.00 88.94 82 ARG A O 1
ATOM 606 N N . THR A 1 83 ? 1.443 -0.420 -12.566 1.00 88.00 83 THR A N 1
ATOM 607 C CA . THR A 1 83 ? 1.933 -0.912 -13.851 1.00 88.00 83 THR A CA 1
ATOM 608 C C . THR A 1 83 ? 1.796 0.193 -14.898 1.00 88.00 83 THR A C 1
ATOM 610 O O . THR A 1 83 ? 1.191 1.233 -14.639 1.00 88.00 83 THR A O 1
ATOM 613 N N . ALA A 1 84 ? 2.294 -0.044 -16.112 1.00 84.75 84 ALA A N 1
ATOM 614 C CA . ALA A 1 84 ? 2.119 0.886 -17.230 1.00 84.75 84 ALA A CA 1
ATOM 615 C C . ALA A 1 84 ? 0.641 1.179 -17.570 1.00 84.75 84 ALA A C 1
ATOM 617 O O . ALA A 1 84 ? 0.337 2.232 -18.121 1.00 84.75 84 ALA A O 1
ATOM 618 N N . SER A 1 85 ? -0.278 0.259 -17.254 1.00 85.56 85 SER A N 1
ATOM 619 C CA . SER A 1 85 ? -1.696 0.354 -17.625 1.00 85.56 85 SER A CA 1
ATOM 620 C C . SER A 1 85 ? -2.646 0.609 -16.455 1.00 85.56 85 SER A C 1
ATOM 622 O O . SER A 1 85 ? -3.806 0.940 -16.685 1.00 85.56 85 SER A O 1
ATOM 624 N N . ALA A 1 86 ? -2.207 0.401 -15.213 1.00 88.81 86 ALA A N 1
ATOM 625 C CA . ALA A 1 86 ? -3.087 0.457 -14.050 1.00 88.81 86 ALA A CA 1
ATOM 626 C C . ALA A 1 86 ? -2.337 0.847 -12.777 1.00 88.81 86 ALA A C 1
ATOM 628 O O . ALA A 1 86 ? -1.204 0.426 -12.562 1.00 88.81 86 ALA A O 1
ATOM 629 N N . GLU A 1 87 ? -3.021 1.576 -11.900 1.00 90.75 87 GLU A N 1
ATOM 630 C CA . GLU A 1 87 ? -2.586 1.863 -10.536 1.00 90.75 87 GLU A CA 1
ATOM 631 C C . GLU A 1 87 ? -3.639 1.340 -9.557 1.00 90.75 87 GLU A C 1
ATOM 633 O O . GLU A 1 87 ? -4.842 1.439 -9.798 1.00 90.75 87 GLU A O 1
ATOM 638 N N . THR A 1 88 ? -3.202 0.732 -8.458 1.00 91.31 88 THR A N 1
ATOM 639 C CA . THR A 1 88 ? -4.084 0.181 -7.434 1.00 91.31 88 THR A CA 1
ATOM 640 C C . THR A 1 88 ? -3.526 0.441 -6.038 1.00 91.31 88 THR A C 1
ATOM 642 O O . THR A 1 88 ? -2.414 0.037 -5.705 1.00 91.31 88 THR A O 1
ATOM 645 N N . VAL A 1 89 ? -4.359 1.037 -5.183 1.00 91.31 89 VAL A N 1
ATOM 646 C CA . VAL A 1 89 ? -4.136 1.168 -3.738 1.00 91.31 89 VAL A CA 1
ATOM 647 C C . VAL A 1 89 ? -5.125 0.256 -3.014 1.00 91.31 89 VAL A C 1
ATOM 649 O O . VAL A 1 89 ? -6.330 0.335 -3.243 1.00 91.31 89 VAL A O 1
ATOM 652 N N . ARG A 1 90 ? -4.635 -0.614 -2.127 1.00 89.25 90 ARG A N 1
ATOM 653 C CA . ARG A 1 90 ? -5.468 -1.477 -1.275 1.00 89.25 90 ARG A CA 1
ATOM 654 C C . ARG A 1 90 ? -5.112 -1.273 0.186 1.00 89.25 90 ARG A C 1
ATOM 656 O O . ARG A 1 90 ? -3.968 -1.499 0.568 1.00 89.25 90 ARG A O 1
ATOM 663 N N . ILE A 1 91 ? -6.102 -0.921 1.002 1.00 87.56 91 ILE A N 1
ATOM 664 C CA . ILE A 1 91 ? -5.957 -0.842 2.457 1.00 87.56 91 ILE A CA 1
ATOM 665 C C . ILE A 1 91 ? -6.477 -2.146 3.069 1.00 87.56 91 ILE A C 1
ATOM 667 O O . ILE A 1 91 ? -7.666 -2.455 3.030 1.00 87.56 91 ILE A O 1
ATOM 671 N N . LEU A 1 92 ? -5.556 -2.945 3.594 1.00 83.69 92 LEU A N 1
ATOM 672 C CA . LEU A 1 92 ? -5.807 -4.162 4.349 1.00 83.69 92 LEU A CA 1
ATOM 673 C C . LEU A 1 92 ? -5.883 -3.776 5.835 1.00 83.69 92 LEU A C 1
ATOM 675 O O . LEU A 1 92 ? -4.856 -3.576 6.482 1.00 83.69 92 LEU A O 1
ATOM 679 N N . GLY A 1 93 ? -7.093 -3.622 6.376 1.00 73.88 93 GLY A N 1
ATOM 680 C CA . GLY A 1 93 ? -7.299 -3.264 7.785 1.00 73.88 93 GLY A CA 1
ATOM 681 C C . GLY A 1 93 ? -6.589 -4.207 8.775 1.00 73.88 93 GLY A C 1
ATOM 682 O O . GLY A 1 93 ? -6.205 -5.330 8.434 1.00 73.88 93 GLY A O 1
ATOM 683 N N . SER A 1 94 ? -6.434 -3.770 10.028 1.00 64.19 94 SER A N 1
ATOM 684 C CA . SER A 1 94 ? -5.824 -4.573 11.106 1.00 64.19 94 SER A CA 1
ATOM 685 C C . SER A 1 94 ? -6.619 -5.857 11.401 1.00 64.19 94 SER A C 1
ATOM 687 O O . SER A 1 94 ? -6.037 -6.919 11.629 1.00 64.19 94 SER A O 1
ATOM 689 N N . GLU A 1 95 ? -7.949 -5.785 11.316 1.00 57.00 95 GLU A N 1
ATOM 690 C CA . GLU A 1 95 ? -8.871 -6.921 11.444 1.00 57.00 95 GLU A CA 1
ATOM 691 C C . GLU A 1 95 ? -8.854 -7.837 10.216 1.00 57.00 95 GLU A C 1
ATOM 693 O O . GLU A 1 95 ? -9.031 -9.049 10.338 1.00 57.00 95 GLU A O 1
ATOM 698 N N . SER A 1 96 ? -8.551 -7.303 9.028 1.00 58.44 96 SER A N 1
ATOM 699 C CA . SER A 1 96 ? -8.430 -8.111 7.810 1.00 58.44 96 SER A CA 1
ATOM 700 C C . SER A 1 96 ? -7.278 -9.119 7.902 1.00 58.44 96 SER A C 1
ATOM 702 O O . SER A 1 96 ? -7.299 -10.157 7.249 1.00 58.44 96 SER A O 1
ATOM 704 N N . LEU A 1 97 ? -6.293 -8.860 8.762 1.00 60.69 97 LEU A N 1
ATOM 705 C CA . LEU A 1 97 ? -5.212 -9.795 9.079 1.00 60.69 97 LEU A CA 1
ATOM 706 C C . LEU A 1 97 ? -5.527 -10.690 10.293 1.00 60.69 97 LEU A C 1
ATOM 708 O O . LEU A 1 97 ? -4.994 -11.796 10.374 1.00 60.69 97 LEU A O 1
ATOM 712 N N . ASN A 1 98 ? -6.410 -10.241 11.195 1.00 52.69 98 ASN A N 1
ATOM 713 C CA . ASN A 1 98 ? -6.795 -10.892 12.457 1.00 52.69 98 ASN A CA 1
ATOM 714 C C . ASN A 1 98 ? -8.274 -11.344 12.478 1.00 52.69 98 ASN A C 1
ATOM 716 O O . ASN A 1 98 ? -8.926 -11.289 13.517 1.00 52.69 98 ASN A O 1
ATOM 720 N N . GLY A 1 99 ? -8.828 -11.775 11.342 1.00 49.12 99 GLY A N 1
ATOM 721 C CA . GLY A 1 99 ? -10.248 -12.150 11.261 1.00 49.12 99 GLY A CA 1
ATOM 722 C C . GLY A 1 99 ? -10.773 -12.464 9.858 1.00 49.12 99 GLY A C 1
ATOM 723 O O . GLY A 1 99 ? -11.708 -13.250 9.727 1.00 49.12 99 GLY A O 1
ATOM 724 N N . TYR A 1 100 ? -10.147 -11.943 8.796 1.00 45.38 100 TYR A N 1
ATOM 725 C CA . TYR A 1 100 ? -10.481 -12.313 7.413 1.00 45.38 100 TYR A CA 1
ATOM 726 C C . TYR A 1 100 ? -9.589 -13.434 6.860 1.00 45.38 100 TYR A C 1
ATOM 728 O O . TYR A 1 100 ? -8.433 -13.604 7.249 1.00 45.38 100 TYR A O 1
ATOM 736 N N . ARG A 1 101 ? -10.117 -14.179 5.874 1.00 53.56 101 ARG A N 1
ATOM 737 C CA . ARG A 1 101 ? -9.376 -15.148 5.039 1.00 53.56 101 ARG A CA 1
ATOM 738 C C . ARG A 1 101 ? -8.376 -14.439 4.111 1.00 53.56 101 ARG A C 1
ATOM 740 O O . ARG A 1 101 ? -8.439 -14.566 2.892 1.00 53.56 101 ARG A O 1
ATOM 747 N N . VAL A 1 102 ? -7.406 -13.719 4.659 1.00 64.44 102 VAL A N 1
ATOM 748 C CA . VAL A 1 102 ? -6.189 -13.432 3.902 1.00 64.44 102 VAL A CA 1
ATOM 749 C C . VAL A 1 102 ? -5.386 -14.728 3.868 1.00 64.44 102 VAL A C 1
ATOM 751 O O . VAL A 1 102 ? -5.040 -15.295 4.905 1.00 64.44 102 VAL A O 1
ATOM 754 N N . GLY A 1 103 ? -5.140 -15.262 2.670 1.00 66.94 103 GLY A N 1
ATOM 755 C CA . GLY A 1 103 ? -4.419 -16.524 2.526 1.00 66.94 103 GLY A CA 1
ATOM 756 C C . GLY A 1 103 ? -3.067 -16.469 3.247 1.00 66.94 103 GLY A C 1
ATOM 757 O O . GLY A 1 103 ? -2.330 -15.491 3.108 1.00 66.94 103 GLY A O 1
ATOM 758 N N . ARG A 1 104 ? -2.702 -17.539 3.976 1.00 71.94 104 ARG A N 1
ATOM 759 C CA . ARG A 1 104 ? -1.424 -17.644 4.721 1.00 71.94 104 ARG A CA 1
ATOM 760 C C . ARG A 1 104 ? -0.205 -17.264 3.871 1.00 71.94 104 ARG A C 1
ATOM 762 O O . ARG A 1 104 ? 0.769 -16.729 4.394 1.00 71.94 104 ARG A O 1
ATOM 769 N N . LYS A 1 105 ? -0.277 -17.505 2.557 1.00 76.62 105 LYS A N 1
ATOM 770 C CA . LYS A 1 105 ? 0.756 -17.142 1.581 1.00 76.62 105 LYS A CA 1
ATOM 771 C C . LYS A 1 105 ? 0.996 -15.628 1.504 1.00 76.62 105 LYS A C 1
ATOM 773 O O . LYS A 1 105 ? 2.157 -15.229 1.500 1.00 76.62 105 LYS A O 1
ATOM 778 N N . LEU A 1 106 ? -0.056 -14.801 1.498 1.00 78.38 106 LEU A N 1
ATOM 779 C CA . LEU A 1 106 ? 0.079 -13.340 1.444 1.00 78.38 106 LEU A CA 1
ATOM 780 C C . LEU A 1 106 ? 0.638 -12.795 2.761 1.00 78.38 106 LEU A C 1
ATOM 782 O O . LEU A 1 106 ? 1.612 -12.056 2.742 1.00 78.38 106 LEU A O 1
ATOM 786 N N . ILE A 1 107 ? 0.107 -13.235 3.906 1.00 79.88 107 ILE A N 1
ATOM 787 C CA . ILE A 1 107 ? 0.636 -12.845 5.227 1.00 79.88 107 ILE A CA 1
ATOM 788 C C . ILE A 1 107 ? 2.115 -13.233 5.352 1.00 79.88 107 ILE A C 1
ATOM 790 O O . ILE A 1 107 ? 2.940 -12.432 5.787 1.00 79.88 107 ILE A O 1
ATOM 794 N N . GLY A 1 108 ? 2.472 -14.453 4.938 1.00 81.00 108 GLY A N 1
ATOM 795 C CA . GLY A 1 108 ? 3.858 -14.912 4.923 1.00 81.00 108 GLY A CA 1
ATOM 796 C C . GLY A 1 108 ? 4.750 -14.070 4.009 1.00 81.00 108 GLY A C 1
ATOM 797 O O . GLY A 1 108 ? 5.874 -13.755 4.389 1.00 81.00 108 GLY A O 1
ATOM 798 N N . ALA A 1 109 ? 4.252 -13.668 2.836 1.00 80.44 109 ALA A N 1
ATOM 799 C CA . ALA A 1 109 ? 4.970 -12.769 1.937 1.00 80.44 109 ALA A CA 1
ATOM 800 C C . ALA A 1 109 ? 5.204 -11.397 2.583 1.00 80.44 109 ALA A C 1
ATOM 802 O O . ALA A 1 109 ? 6.349 -10.962 2.643 1.00 80.44 109 ALA A O 1
ATOM 803 N N . LEU A 1 110 ? 4.165 -10.782 3.161 1.00 84.44 110 LEU A N 1
ATOM 804 C CA . LEU A 1 110 ? 4.247 -9.477 3.828 1.00 84.44 110 LEU A CA 1
ATOM 805 C C . LEU A 1 110 ? 5.182 -9.483 5.045 1.00 84.44 110 LEU A C 1
ATOM 807 O O . LEU A 1 110 ? 5.914 -8.519 5.261 1.00 84.44 110 LEU A O 1
ATOM 811 N N . ARG A 1 111 ? 5.219 -10.584 5.810 1.00 83.88 111 ARG A N 1
ATOM 812 C CA . ARG A 1 111 ? 6.203 -10.771 6.890 1.00 83.88 111 ARG A CA 1
ATOM 813 C C . ARG A 1 111 ? 7.632 -10.836 6.361 1.00 83.88 111 ARG A C 1
ATOM 815 O O . ARG A 1 111 ? 8.501 -10.197 6.939 1.00 83.88 111 ARG A O 1
ATOM 822 N N . ARG A 1 112 ? 7.882 -11.578 5.275 1.00 83.75 112 ARG A N 1
ATOM 823 C CA . ARG A 1 112 ? 9.233 -11.715 4.697 1.00 83.75 112 ARG A CA 1
ATOM 824 C C . ARG A 1 112 ? 9.785 -10.393 4.174 1.00 83.75 112 ARG A C 1
ATOM 826 O O . ARG A 1 112 ? 10.970 -10.141 4.343 1.00 83.75 112 ARG A O 1
ATOM 833 N N . VAL A 1 113 ? 8.935 -9.556 3.581 1.00 82.69 113 VAL A N 1
ATOM 834 C CA . VAL A 1 113 ? 9.345 -8.219 3.119 1.00 82.69 113 VAL A CA 1
ATOM 835 C C . VAL A 1 113 ? 9.383 -7.183 4.248 1.00 82.69 113 VAL A C 1
ATOM 837 O O . VAL A 1 113 ? 9.954 -6.119 4.059 1.00 82.69 113 VAL A O 1
ATOM 840 N N . GLY A 1 114 ? 8.857 -7.492 5.442 1.00 82.69 114 GLY A N 1
ATOM 841 C CA . GLY A 1 114 ? 8.962 -6.646 6.638 1.00 82.69 114 GLY A CA 1
ATOM 842 C C . GLY A 1 114 ? 7.840 -5.616 6.819 1.00 82.69 114 GLY A C 1
ATOM 843 O O . GLY A 1 114 ? 8.019 -4.657 7.566 1.00 82.69 114 GLY A O 1
ATOM 844 N N . CYS A 1 115 ? 6.694 -5.810 6.161 1.00 84.56 115 CYS A N 1
ATOM 845 C CA . CYS A 1 115 ? 5.528 -4.918 6.235 1.00 84.56 115 CYS A CA 1
ATOM 846 C C . CYS A 1 115 ? 4.574 -5.225 7.404 1.00 84.56 115 CYS A C 1
ATOM 848 O O . CYS A 1 115 ? 3.663 -4.442 7.673 1.00 84.56 115 CYS A O 1
ATOM 850 N N . LEU A 1 116 ? 4.776 -6.350 8.104 1.00 78.06 116 LEU A N 1
ATOM 851 C CA . LEU A 1 116 ? 4.001 -6.767 9.281 1.00 78.06 116 LEU A CA 1
ATOM 852 C C . LEU A 1 116 ? 4.798 -6.605 10.577 1.00 78.06 116 LEU A C 1
ATOM 854 O O . LEU A 1 116 ? 6.035 -6.780 10.583 1.00 78.06 116 LEU A O 1
#